Protein AF-A0AA97CIQ1-F1 (afdb_monomer_lite)

pLDDT: mean 90.62, std 5.49, range [62.5, 97.44]

Structure (mmCIF, N/CA/C/O backbone):
data_AF-A0AA97CIQ1-F1
#
_entry.id   AF-A0AA97CIQ1-F1
#
loop_
_atom_site.group_PDB
_atom_site.id
_atom_site.type_symbol
_atom_site.label_atom_id
_atom_site.label_alt_id
_atom_site.label_comp_id
_atom_site.label_asym_id
_atom_site.label_entity_id
_atom_site.label_seq_id
_atom_site.pdbx_PDB_ins_code
_atom_site.Cartn_x
_atom_site.Cartn_y
_atom_site.Cartn_z
_atom_site.occupancy
_atom_site.B_iso_or_equiv
_atom_site.auth_seq_id
_atom_site.auth_comp_id
_atom_site.auth_asym_id
_atom_site.auth_atom_id
_atom_site.pdbx_PDB_model_num
ATOM 1 N N . MET A 1 1 ? 11.194 -2.819 -4.202 1.00 62.50 1 MET A N 1
ATOM 2 C CA . MET A 1 1 ? 11.780 -4.034 -4.812 1.00 62.50 1 MET A CA 1
ATOM 3 C C . MET A 1 1 ? 11.134 -4.391 -6.150 1.00 62.50 1 MET A C 1
ATOM 5 O O . MET A 1 1 ? 11.869 -4.450 -7.120 1.00 62.50 1 MET A O 1
ATOM 9 N N . MET A 1 2 ? 9.799 -4.513 -6.261 1.00 83.88 2 MET A N 1
ATOM 10 C CA . MET A 1 2 ? 9.145 -4.953 -7.515 1.00 83.88 2 MET A CA 1
ATOM 11 C C . MET A 1 2 ? 9.487 -4.148 -8.781 1.00 83.88 2 MET A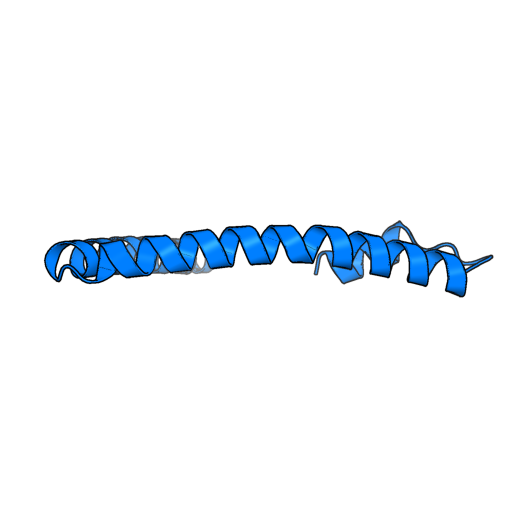 C 1
ATOM 13 O O . MET A 1 2 ? 9.777 -4.757 -9.801 1.00 83.88 2 MET A O 1
ATOM 17 N N . ALA A 1 3 ? 9.498 -2.811 -8.741 1.00 80.19 3 ALA A N 1
ATOM 18 C CA . ALA A 1 3 ? 9.825 -2.013 -9.933 1.00 80.19 3 ALA A CA 1
ATOM 19 C C . ALA A 1 3 ? 11.282 -2.207 -10.396 1.00 80.19 3 ALA A C 1
ATOM 21 O O . ALA A 1 3 ? 11.553 -2.293 -11.588 1.00 80.19 3 ALA A O 1
ATOM 22 N N . ILE A 1 4 ? 12.214 -2.342 -9.448 1.00 84.44 4 ILE A N 1
ATOM 23 C CA . ILE A 1 4 ? 13.639 -2.567 -9.730 1.00 84.44 4 ILE A CA 1
ATOM 24 C C . ILE A 1 4 ? 13.834 -3.964 -10.337 1.00 84.44 4 ILE A C 1
ATOM 26 O O . ILE A 1 4 ? 14.515 -4.104 -11.348 1.00 84.44 4 ILE A O 1
ATOM 30 N N . SER A 1 5 ? 13.168 -4.982 -9.780 1.00 85.56 5 SER A N 1
ATOM 31 C CA . SER A 1 5 ? 13.152 -6.338 -10.342 1.00 85.56 5 SER A CA 1
ATOM 32 C C . SER A 1 5 ? 12.500 -6.384 -11.729 1.00 85.56 5 SER A C 1
ATOM 34 O O . SER A 1 5 ? 12.998 -7.071 -12.611 1.00 85.56 5 SER A O 1
ATOM 36 N N . GLY A 1 6 ? 11.422 -5.624 -11.948 1.00 83.25 6 GLY A N 1
ATOM 37 C CA . GLY A 1 6 ? 10.760 -5.512 -13.248 1.00 83.25 6 GLY A CA 1
ATOM 38 C C . GLY A 1 6 ? 11.663 -4.884 -14.308 1.00 83.25 6 GLY A C 1
ATOM 39 O O . GLY A 1 6 ? 11.754 -5.407 -15.414 1.00 83.25 6 GLY A O 1
ATOM 40 N N . MET A 1 7 ? 12.400 -3.824 -13.964 1.00 87.00 7 MET A N 1
ATOM 41 C CA . MET A 1 7 ? 13.399 -3.255 -14.873 1.00 87.00 7 MET A CA 1
ATOM 42 C C . MET A 1 7 ? 14.486 -4.277 -15.216 1.00 87.00 7 MET A C 1
ATOM 44 O O . MET A 1 7 ? 14.787 -4.463 -16.389 1.00 87.00 7 MET A O 1
ATOM 48 N N . ALA A 1 8 ? 15.017 -4.994 -14.223 1.00 85.62 8 ALA A N 1
ATOM 49 C CA . ALA A 1 8 ? 16.049 -6.008 -14.443 1.00 85.62 8 ALA A CA 1
ATOM 50 C C . ALA A 1 8 ? 15.587 -7.183 -15.329 1.00 85.62 8 ALA A C 1
ATOM 52 O O . ALA A 1 8 ? 16.405 -7.772 -16.027 1.00 85.62 8 ALA A O 1
ATOM 53 N N . MET A 1 9 ? 14.296 -7.531 -15.303 1.00 85.75 9 MET A N 1
ATOM 54 C CA . MET A 1 9 ? 13.745 -8.665 -16.058 1.00 85.75 9 MET A CA 1
ATOM 55 C C . MET A 1 9 ? 13.241 -8.289 -17.457 1.00 85.75 9 MET A C 1
ATOM 57 O O . MET A 1 9 ? 13.307 -9.118 -18.359 1.00 85.75 9 MET A O 1
ATOM 61 N N . TYR A 1 10 ? 12.716 -7.072 -17.642 1.00 83.75 10 TYR A N 1
ATOM 62 C CA . TYR A 1 10 ? 11.959 -6.702 -18.847 1.00 83.75 10 TYR A CA 1
ATOM 63 C C . TYR A 1 10 ? 12.615 -5.616 -19.714 1.00 83.75 10 TYR A C 1
ATOM 65 O O . TYR A 1 10 ? 12.060 -5.266 -20.755 1.00 83.75 10 TYR A O 1
ATOM 73 N N . THR A 1 11 ? 13.772 -5.068 -19.329 1.00 84.69 11 THR A N 1
ATOM 74 C CA . THR A 1 11 ? 14.484 -4.083 -20.167 1.00 84.69 11 THR A CA 1
ATOM 75 C C . THR A 1 11 ? 15.471 -4.762 -21.119 1.00 84.69 11 THR A C 1
ATOM 77 O O . THR A 1 11 ? 16.235 -5.638 -20.722 1.00 84.69 11 THR A O 1
ATOM 80 N N . ASN A 1 12 ? 15.442 -4.375 -22.399 1.00 84.38 12 ASN A N 1
ATOM 81 C CA . ASN A 1 12 ? 16.335 -4.899 -23.435 1.00 84.38 12 ASN A CA 1
ATOM 82 C C . ASN A 1 12 ? 17.598 -4.026 -23.558 1.00 84.38 12 ASN A C 1
ATOM 84 O O . ASN A 1 12 ? 17.514 -2.803 -23.488 1.00 84.38 12 ASN A O 1
ATOM 88 N N . THR A 1 13 ? 18.766 -4.638 -23.767 1.00 81.50 13 THR A N 1
ATOM 89 C CA . THR A 1 13 ? 20.061 -3.944 -23.879 1.00 81.50 13 THR A CA 1
ATOM 90 C C . THR A 1 13 ? 20.343 -3.355 -25.263 1.00 81.50 13 THR A C 1
ATOM 92 O O . THR A 1 13 ? 21.203 -2.486 -25.377 1.00 81.50 13 THR A O 1
ATOM 95 N N . ILE A 1 14 ? 19.627 -3.797 -26.302 1.00 83.06 14 ILE A N 1
ATOM 96 C CA . ILE A 1 14 ? 19.775 -3.331 -27.690 1.00 83.06 14 ILE A CA 1
ATOM 97 C C . ILE A 1 14 ? 19.032 -2.001 -27.890 1.00 83.06 14 ILE A C 1
ATOM 99 O O . ILE A 1 14 ? 19.571 -1.075 -28.488 1.00 83.06 14 ILE A O 1
ATOM 103 N N . GLU A 1 15 ? 17.830 -1.873 -27.316 1.00 84.50 15 GLU A N 1
ATOM 104 C CA . GLU A 1 15 ? 17.025 -0.640 -27.319 1.00 84.50 15 GLU A CA 1
ATOM 105 C C . GLU A 1 15 ? 16.640 -0.220 -25.885 1.00 84.50 15 GLU A C 1
ATOM 107 O O . GLU A 1 15 ? 15.465 -0.278 -25.488 1.00 84.50 15 GLU A O 1
ATOM 112 N N . PRO A 1 16 ? 17.626 0.199 -25.069 1.00 83.62 16 PRO A N 1
ATOM 113 C CA . PRO A 1 16 ? 17.434 0.406 -23.635 1.00 83.62 16 PRO A CA 1
ATOM 114 C C . PRO A 1 16 ? 16.483 1.561 -23.330 1.00 83.62 16 PRO A C 1
ATOM 116 O O . PRO A 1 16 ? 15.609 1.430 -22.476 1.00 83.62 16 PRO A O 1
ATOM 119 N N . TYR A 1 17 ? 16.587 2.674 -24.060 1.00 90.06 17 TYR A N 1
ATOM 120 C CA . TYR A 1 17 ? 15.763 3.858 -23.805 1.00 90.06 17 TYR A CA 1
ATOM 121 C C . TYR A 1 17 ? 14.266 3.592 -24.017 1.00 90.06 17 TYR A C 1
ATOM 123 O O . TYR A 1 17 ? 13.452 3.965 -23.174 1.00 90.06 17 TYR A O 1
ATOM 131 N N . ILE A 1 18 ? 13.904 2.904 -25.106 1.00 90.31 18 ILE A N 1
ATOM 132 C CA . ILE A 1 18 ? 12.505 2.587 -25.433 1.00 90.31 18 ILE A CA 1
ATOM 133 C C . ILE A 1 18 ? 11.945 1.562 -24.440 1.00 90.31 18 ILE A C 1
ATOM 135 O O . ILE A 1 18 ? 10.847 1.746 -23.913 1.00 90.31 18 ILE A O 1
ATOM 139 N N . SER A 1 19 ? 12.718 0.518 -24.128 1.00 88.62 19 SER A N 1
ATOM 140 C CA . SER A 1 19 ? 12.300 -0.537 -23.197 1.00 88.62 19 SER A CA 1
ATOM 141 C C . SER A 1 19 ? 12.064 0.001 -21.783 1.00 88.62 19 SER A C 1
ATOM 143 O O . SER A 1 19 ? 11.050 -0.309 -21.160 1.00 88.62 19 SER A O 1
ATOM 145 N N . ILE A 1 20 ? 12.969 0.849 -21.280 1.00 91.62 20 ILE A N 1
ATOM 146 C CA . ILE A 1 20 ? 12.831 1.490 -19.964 1.00 91.62 20 ILE A CA 1
ATOM 147 C C . ILE A 1 20 ? 11.593 2.389 -19.934 1.00 91.62 20 ILE A C 1
ATOM 149 O O . ILE A 1 20 ? 10.814 2.316 -18.983 1.00 91.62 20 ILE A O 1
ATOM 153 N N . LEU A 1 21 ? 11.391 3.210 -20.972 1.00 93.44 21 LEU A N 1
ATOM 154 C CA . LEU A 1 21 ? 10.254 4.125 -21.039 1.00 93.44 21 LEU A CA 1
ATOM 155 C C . LEU A 1 21 ? 8.920 3.365 -21.027 1.00 93.44 21 LEU A C 1
ATOM 157 O O . LEU A 1 21 ? 8.018 3.729 -20.274 1.00 93.44 21 LEU A O 1
ATOM 161 N N . LEU A 1 22 ? 8.812 2.274 -21.791 1.00 92.25 22 LEU A N 1
ATOM 162 C CA . LEU A 1 22 ? 7.621 1.421 -21.807 1.00 92.25 22 LEU A CA 1
ATOM 163 C C . LEU A 1 22 ? 7.346 0.785 -20.442 1.00 92.25 22 LEU A C 1
ATOM 165 O O . LEU A 1 22 ? 6.232 0.900 -19.929 1.00 92.25 22 LEU A O 1
ATOM 169 N N . VAL A 1 2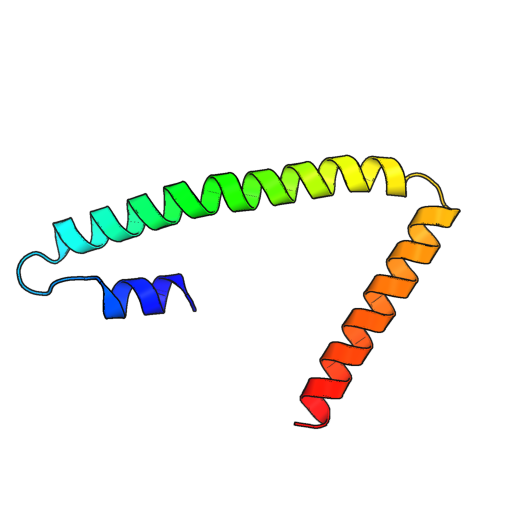3 ? 8.350 0.154 -19.824 1.00 91.06 23 VAL A N 1
ATOM 170 C CA . VAL A 1 23 ? 8.192 -0.480 -18.504 1.00 91.06 23 VAL A CA 1
ATOM 171 C C . VAL A 1 23 ? 7.796 0.558 -17.451 1.00 91.06 23 VAL A C 1
ATOM 173 O O . VAL A 1 23 ? 6.875 0.313 -16.672 1.00 91.06 23 VAL A O 1
ATOM 176 N N . ALA A 1 24 ? 8.430 1.733 -17.452 1.00 91.44 24 ALA A N 1
ATOM 177 C CA . ALA A 1 24 ? 8.111 2.815 -16.526 1.00 91.44 24 ALA A CA 1
ATOM 178 C C . ALA A 1 24 ? 6.663 3.306 -16.686 1.00 91.44 24 ALA A C 1
ATOM 180 O O . ALA A 1 24 ? 5.948 3.429 -15.690 1.00 91.44 24 ALA A O 1
ATOM 181 N N . ILE A 1 25 ? 6.209 3.532 -17.925 1.00 94.06 25 ILE A N 1
ATOM 182 C CA . ILE A 1 25 ? 4.836 3.969 -18.212 1.00 94.06 25 ILE A CA 1
ATOM 183 C C . ILE A 1 25 ? 3.827 2.914 -17.758 1.00 94.06 25 ILE A C 1
ATOM 185 O O . ILE A 1 25 ? 2.857 3.252 -17.084 1.00 94.06 25 ILE A O 1
ATOM 189 N N . ILE A 1 26 ? 4.061 1.638 -18.067 1.00 92.69 26 ILE A N 1
ATOM 190 C CA . ILE A 1 26 ? 3.161 0.547 -17.674 1.00 92.69 26 ILE A CA 1
ATOM 191 C C . ILE A 1 26 ? 3.067 0.455 -16.147 1.00 92.69 26 ILE A C 1
ATOM 193 O O . ILE A 1 26 ? 1.967 0.428 -15.595 1.00 92.69 26 ILE A O 1
ATOM 197 N N . PHE A 1 27 ? 4.203 0.465 -15.444 1.00 91.06 27 PHE A N 1
ATOM 198 C CA . PHE A 1 27 ? 4.207 0.436 -13.981 1.00 91.06 27 PHE A CA 1
ATOM 199 C C . PHE A 1 27 ? 3.502 1.654 -13.382 1.00 91.06 27 PHE A C 1
ATOM 201 O O . PHE A 1 27 ? 2.740 1.492 -12.432 1.00 91.06 27 PHE A O 1
ATOM 208 N N . ALA A 1 28 ? 3.704 2.851 -13.935 1.00 91.50 28 ALA A N 1
ATOM 209 C CA . ALA A 1 28 ? 3.019 4.057 -13.482 1.00 91.50 28 ALA A CA 1
ATOM 210 C C . ALA A 1 28 ? 1.498 3.954 -13.685 1.00 91.50 28 ALA A C 1
ATOM 212 O O . ALA A 1 28 ? 0.735 4.198 -12.750 1.00 91.50 28 ALA A O 1
ATOM 213 N N . LEU A 1 29 ? 1.059 3.521 -14.871 1.00 95.25 29 LEU A N 1
ATOM 214 C CA . LEU A 1 29 ? -0.357 3.364 -15.212 1.00 95.25 29 LEU A CA 1
ATOM 215 C C . LEU A 1 29 ? -1.063 2.289 -14.390 1.00 95.25 29 LEU A C 1
ATOM 217 O O . LEU A 1 29 ? -2.262 2.404 -14.175 1.00 95.25 29 LEU A O 1
ATOM 221 N N . ILE A 1 30 ? -0.355 1.260 -13.924 1.00 92.88 30 ILE A N 1
ATOM 222 C CA . ILE A 1 30 ? -0.923 0.223 -13.050 1.00 92.88 30 ILE A CA 1
ATOM 223 C C . ILE A 1 30 ? -0.881 0.660 -11.584 1.00 92.88 30 ILE A C 1
ATOM 225 O O . ILE A 1 30 ? -1.822 0.426 -10.822 1.00 92.88 30 ILE A O 1
ATOM 229 N N . ASN A 1 31 ? 0.208 1.303 -11.160 1.00 92.06 31 ASN A N 1
ATOM 230 C CA . ASN A 1 31 ? 0.368 1.723 -9.776 1.00 92.06 31 ASN A CA 1
ATOM 231 C C . ASN A 1 31 ? -0.630 2.823 -9.408 1.00 92.06 31 ASN A C 1
ATOM 233 O O . ASN A 1 31 ? -1.228 2.767 -8.336 1.00 92.06 31 ASN A O 1
ATOM 237 N N . TRP A 1 32 ? -0.873 3.769 -10.313 1.00 92.56 32 TRP A N 1
ATOM 238 C CA . TRP A 1 32 ? -1.784 4.879 -10.066 1.00 92.56 32 TRP A CA 1
ATOM 239 C C . TRP A 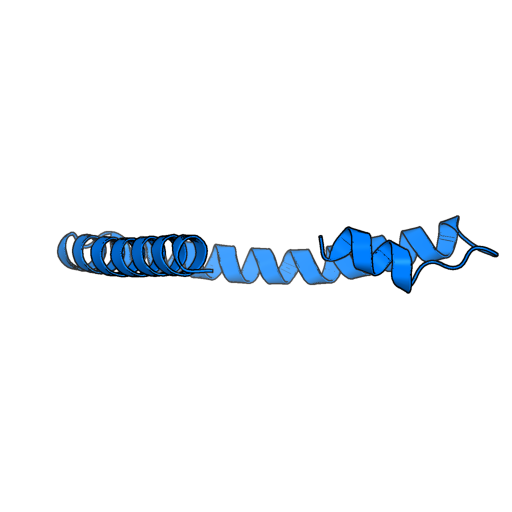1 32 ? -3.218 4.443 -9.696 1.00 92.56 32 TRP A C 1
ATOM 241 O O . TRP A 1 32 ? -3.679 4.837 -8.621 1.00 92.56 32 TRP A O 1
ATOM 251 N N . PRO A 1 33 ? -3.930 3.596 -10.468 1.00 93.75 33 PRO A N 1
ATOM 252 C CA . PRO A 1 33 ? -5.255 3.118 -10.086 1.00 93.75 33 PRO A CA 1
ATOM 253 C C . PRO A 1 33 ? -5.210 2.240 -8.833 1.00 93.75 33 PRO A C 1
ATOM 255 O O . PRO A 1 33 ? -6.122 2.320 -8.017 1.00 93.75 33 PRO A O 1
ATOM 258 N N . CYS A 1 34 ? -4.149 1.453 -8.622 1.00 94.38 34 CYS A N 1
ATOM 259 C CA . CYS A 1 34 ? -3.987 0.651 -7.407 1.00 94.38 34 CYS A CA 1
ATOM 260 C C . CYS A 1 34 ? -3.934 1.536 -6.147 1.00 94.38 34 CYS A C 1
ATOM 262 O O . CYS A 1 34 ? -4.709 1.342 -5.206 1.00 94.38 34 CYS A O 1
ATOM 264 N N . VAL A 1 35 ? -3.086 2.570 -6.160 1.00 93.50 35 VAL A N 1
ATOM 265 C CA . VAL A 1 35 ? -2.979 3.545 -5.066 1.00 93.50 35 VAL A CA 1
ATOM 266 C C . VAL A 1 35 ? -4.270 4.347 -4.926 1.00 93.50 35 VAL A C 1
ATOM 268 O O . VAL A 1 35 ? -4.713 4.585 -3.805 1.00 93.50 35 VAL A O 1
ATOM 271 N N . ALA A 1 36 ? -4.923 4.714 -6.033 1.00 95.00 36 ALA A N 1
ATOM 272 C CA . ALA A 1 36 ? -6.203 5.416 -6.003 1.00 95.00 36 ALA A CA 1
ATOM 273 C C . ALA A 1 36 ? -7.309 4.570 -5.352 1.00 95.00 36 ALA A C 1
ATOM 275 O O . ALA A 1 36 ? -8.039 5.077 -4.504 1.00 95.00 36 ALA A O 1
ATOM 276 N N . ILE A 1 37 ? -7.415 3.279 -5.685 1.00 96.31 37 ILE A N 1
ATOM 277 C CA . ILE A 1 37 ? -8.364 2.349 -5.053 1.00 96.31 37 ILE A CA 1
ATOM 278 C C . ILE A 1 37 ? -8.092 2.252 -3.556 1.00 96.31 37 ILE A C 1
ATOM 280 O O . ILE A 1 37 ? -9.020 2.356 -2.753 1.00 96.31 37 ILE A O 1
ATOM 284 N N . TRP A 1 38 ? -6.825 2.113 -3.170 1.00 94.38 38 TRP 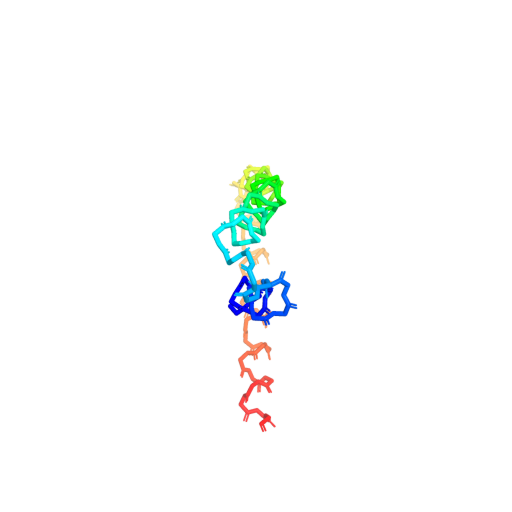A N 1
ATOM 285 C CA . TRP A 1 38 ? -6.447 2.050 -1.764 1.00 94.38 38 TRP A CA 1
ATOM 286 C C . TRP A 1 38 ? -6.767 3.355 -1.018 1.00 94.38 38 TRP A C 1
ATOM 288 O O . TRP A 1 38 ? -7.346 3.327 0.069 1.00 94.38 38 TRP A O 1
ATOM 298 N N . ALA A 1 39 ? -6.493 4.510 -1.628 1.00 93.25 39 ALA A N 1
ATOM 299 C CA . ALA A 1 39 ? -6.816 5.824 -1.079 1.00 93.25 39 ALA A CA 1
ATOM 300 C C . ALA A 1 39 ? -8.333 6.061 -0.964 1.00 93.25 39 ALA A C 1
ATOM 302 O O . ALA A 1 39 ? -8.804 6.605 0.039 1.00 93.25 39 ALA A O 1
ATOM 303 N N . MET A 1 40 ? -9.118 5.615 -1.950 1.00 93.94 40 MET A N 1
ATOM 304 C CA . MET A 1 40 ? -10.583 5.656 -1.911 1.00 93.94 40 MET A CA 1
ATOM 305 C C . MET A 1 40 ? -11.132 4.760 -0.800 1.00 93.94 40 MET A C 1
ATOM 307 O O . MET A 1 40 ? -12.009 5.178 -0.040 1.00 93.94 40 MET A O 1
ATOM 311 N N . PHE A 1 41 ? -10.593 3.548 -0.662 1.00 94.62 41 PHE A N 1
ATOM 312 C CA . PHE A 1 41 ? -10.957 2.636 0.415 1.00 94.62 41 PHE A CA 1
ATOM 313 C C . PHE A 1 41 ? -10.637 3.239 1.790 1.00 94.62 41 PHE A C 1
ATOM 315 O O . PHE A 1 41 ? -11.517 3.304 2.648 1.00 94.62 41 PHE A O 1
ATOM 322 N N . GLY A 1 42 ? -9.422 3.763 1.979 1.00 91.19 42 GLY A N 1
ATOM 323 C CA . GLY A 1 42 ? -9.012 4.443 3.209 1.00 91.19 42 GLY A CA 1
ATOM 324 C C . GLY A 1 42 ? -9.886 5.656 3.538 1.00 91.19 42 GLY A C 1
ATOM 325 O O . GLY A 1 42 ? -10.286 5.835 4.688 1.00 91.19 42 GLY A O 1
ATOM 326 N N . SER A 1 43 ? -10.267 6.442 2.526 1.00 91.06 43 SER A N 1
ATOM 327 C CA . SER A 1 43 ? -11.176 7.587 2.678 1.00 91.06 43 SER A CA 1
ATOM 328 C C . SER A 1 43 ? -12.558 7.172 3.191 1.00 91.06 43 SER A C 1
ATOM 330 O O . SER A 1 43 ? -13.069 7.781 4.131 1.00 91.06 43 SER A O 1
ATOM 332 N N . LYS A 1 44 ? -13.144 6.098 2.641 1.00 90.56 44 LYS A N 1
ATOM 333 C CA . LYS A 1 44 ? -14.426 5.555 3.126 1.00 90.56 44 LYS A CA 1
ATOM 334 C C . LYS A 1 44 ? -14.302 4.925 4.512 1.00 90.56 44 LYS A C 1
ATOM 336 O O . LYS A 1 44 ? -15.183 5.086 5.356 1.00 90.56 44 LYS A O 1
ATOM 341 N N . LEU A 1 45 ? -13.204 4.220 4.775 1.00 90.62 45 LEU A N 1
ATOM 342 C CA . LEU A 1 45 ? -12.945 3.616 6.078 1.00 90.62 45 LEU A CA 1
ATOM 343 C C . LEU A 1 45 ? -12.814 4.688 7.167 1.00 90.62 45 LEU A C 1
ATOM 345 O O . LEU A 1 45 ? -13.385 4.531 8.243 1.00 90.62 45 LEU A O 1
ATOM 349 N N . ARG A 1 46 ? -12.152 5.814 6.872 1.00 89.12 46 ARG A N 1
ATOM 350 C CA . ARG A 1 46 ? -12.021 6.960 7.786 1.00 89.12 46 ARG A CA 1
ATOM 351 C C . ARG A 1 46 ? -13.371 7.469 8.284 1.00 89.12 46 ARG A C 1
ATOM 353 O O . ARG A 1 46 ? -13.475 7.843 9.447 1.00 89.12 46 ARG A O 1
ATOM 360 N N . GLU A 1 47 ? -14.399 7.477 7.438 1.00 89.31 47 GLU A N 1
ATOM 361 C CA . GLU A 1 47 ? -15.748 7.877 7.842 1.00 89.31 47 GLU A CA 1
ATOM 362 C C . GLU A 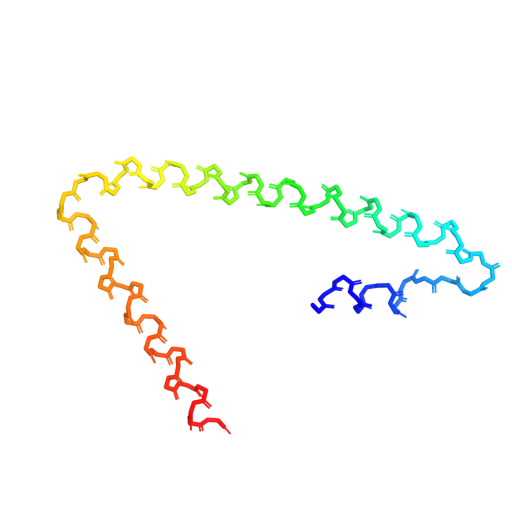1 47 ? -16.343 6.905 8.870 1.00 89.31 47 GLU A C 1
ATOM 364 O O . GLU A 1 47 ? -16.819 7.341 9.919 1.00 89.31 47 GLU A O 1
ATOM 369 N N . LYS A 1 48 ? -16.216 5.590 8.639 1.00 85.25 48 LYS A N 1
ATOM 370 C CA . LYS A 1 48 ? -16.633 4.560 9.609 1.00 85.25 48 LYS A CA 1
ATOM 371 C C . LYS A 1 48 ? -15.840 4.619 10.918 1.00 85.25 48 LYS A C 1
ATOM 373 O O . LYS A 1 48 ? -16.389 4.338 11.983 1.00 85.25 48 LYS A O 1
ATOM 378 N N . LEU A 1 49 ? -14.568 5.009 10.858 1.00 88.38 49 LEU A N 1
ATOM 379 C CA . LEU A 1 49 ? -13.693 5.149 12.024 1.00 88.38 49 LEU A CA 1
ATOM 380 C C . LEU A 1 49 ? -13.973 6.405 12.864 1.00 88.38 49 LEU A C 1
ATOM 382 O O . LEU A 1 49 ? -13.409 6.530 13.943 1.00 88.38 49 LEU A O 1
ATOM 386 N N . LYS A 1 50 ? -14.863 7.317 12.447 1.00 90.62 50 LYS A N 1
ATOM 387 C CA . LYS A 1 50 ? -15.265 8.457 13.296 1.00 90.62 50 LYS A CA 1
ATOM 388 C C . LYS A 1 50 ? -16.012 8.019 14.562 1.00 90.62 50 LYS A C 1
ATOM 390 O O . LYS A 1 50 ? -16.043 8.761 15.539 1.00 90.62 50 LYS A O 1
ATOM 395 N N . GLN A 1 51 ? -16.610 6.826 14.563 1.00 92.81 51 GLN A N 1
ATOM 396 C CA . GLN A 1 51 ? -17.255 6.272 15.751 1.00 92.81 51 GLN A CA 1
ATOM 397 C C . GLN A 1 51 ? -16.204 5.748 16.747 1.00 92.81 51 GLN A C 1
ATOM 399 O O . GLN A 1 51 ? -15.379 4.904 16.378 1.00 92.81 51 GLN A O 1
ATOM 404 N N . PRO A 1 52 ? -16.249 6.164 18.027 1.00 88.62 52 PRO A N 1
ATOM 405 C CA . PRO A 1 52 ? -15.213 5.831 19.009 1.00 88.62 52 PRO A CA 1
ATOM 406 C C . PRO A 1 52 ? -15.105 4.326 19.297 1.00 88.62 52 PRO A C 1
ATOM 408 O O . PRO A 1 52 ? -14.023 3.829 19.603 1.00 88.62 52 PRO A O 1
ATOM 411 N N . SER A 1 53 ? -16.203 3.574 19.181 1.00 91.81 53 SER A N 1
ATOM 412 C CA . SER A 1 53 ? -16.213 2.114 19.335 1.00 91.81 53 SER A CA 1
ATOM 413 C C . SER A 1 53 ? -15.508 1.403 18.172 1.00 91.81 53 SER A C 1
ATOM 415 O O . SER A 1 53 ? -14.690 0.509 18.397 1.00 91.81 53 SER A O 1
ATOM 417 N N . THR A 1 54 ? -15.784 1.819 16.935 1.00 91.06 54 THR A N 1
ATOM 418 C CA . THR A 1 54 ? -15.194 1.256 15.712 1.00 91.06 54 THR A CA 1
ATOM 419 C C . THR A 1 54 ? -13.698 1.552 15.628 1.00 91.06 54 THR A C 1
ATOM 421 O O . THR A 1 54 ? -12.921 0.659 15.293 1.00 91.06 54 THR A O 1
ATOM 424 N N . LEU A 1 55 ? -13.272 2.758 16.021 1.00 92.06 55 LEU A N 1
ATOM 425 C CA . LEU A 1 55 ? -11.858 3.141 16.060 1.00 92.06 55 LEU A CA 1
ATOM 426 C C . LEU A 1 55 ? -11.055 2.288 17.049 1.00 92.06 55 LEU A C 1
ATOM 428 O O . LEU A 1 55 ? -9.988 1.786 16.698 1.00 92.06 55 LEU A O 1
ATOM 432 N N . LYS A 1 56 ? -11.585 2.056 18.260 1.00 92.75 56 LYS A N 1
ATOM 433 C CA . LYS A 1 56 ? -10.940 1.194 19.267 1.00 92.75 56 LYS A CA 1
ATOM 434 C C . LYS A 1 56 ? -10.751 -0.237 18.760 1.00 92.75 56 LYS A C 1
ATOM 436 O O . LYS A 1 56 ? -9.661 -0.786 18.890 1.00 92.75 56 LYS A O 1
ATOM 441 N N . ARG A 1 57 ? -11.792 -0.827 18.158 1.00 93.38 57 ARG A N 1
ATOM 442 C CA . ARG A 1 57 ? -11.724 -2.184 17.582 1.00 93.38 57 ARG A CA 1
ATOM 443 C C . ARG A 1 57 ? -10.718 -2.261 16.436 1.00 93.38 57 ARG A C 1
ATOM 445 O O . ARG A 1 57 ? -9.925 -3.193 16.397 1.00 93.38 57 ARG A O 1
ATOM 452 N N . PHE A 1 58 ? -10.718 -1.273 15.542 1.00 93.75 58 PHE A N 1
ATOM 453 C CA . PHE A 1 58 ? -9.769 -1.211 14.432 1.00 93.75 58 PHE A CA 1
ATOM 454 C C . PHE A 1 58 ? -8.319 -1.131 14.919 1.00 93.75 58 PHE A C 1
ATOM 456 O O . PHE A 1 58 ? -7.478 -1.898 14.458 1.00 93.75 58 PHE A O 1
ATOM 463 N N . ASN A 1 59 ? -8.038 -0.259 15.891 1.00 94.69 59 ASN A N 1
ATOM 464 C CA . ASN A 1 59 ? -6.693 -0.107 16.440 1.00 94.69 59 ASN A CA 1
ATOM 465 C C . ASN A 1 59 ? -6.215 -1.374 17.167 1.00 94.69 59 ASN A C 1
ATOM 467 O O . ASN A 1 59 ? -5.058 -1.758 17.031 1.00 94.69 59 ASN A O 1
ATOM 471 N N . LEU A 1 60 ? -7.112 -2.058 17.889 1.00 96.06 60 LEU A N 1
ATOM 472 C CA . LEU A 1 60 ? -6.807 -3.342 18.525 1.00 96.06 60 LEU A CA 1
ATOM 473 C C . LEU A 1 60 ? -6.430 -4.406 17.484 1.00 96.06 60 LEU A C 1
ATOM 475 O O . LEU A 1 60 ? -5.401 -5.058 17.622 1.00 96.06 60 LEU A O 1
ATOM 479 N N . VAL A 1 61 ? -7.237 -4.553 16.428 1.00 96.06 61 VAL A N 1
ATOM 480 C CA . VAL A 1 61 ? -6.985 -5.524 15.352 1.00 96.06 61 VAL A CA 1
ATOM 481 C C . VAL A 1 61 ? -5.664 -5.225 14.641 1.00 96.06 61 VAL A C 1
ATOM 483 O O . VAL A 1 61 ? -4.836 -6.122 14.508 1.00 96.06 61 VAL A O 1
ATOM 486 N N . MET A 1 62 ? -5.427 -3.969 14.246 1.00 95.62 62 MET A N 1
ATOM 487 C CA . MET A 1 62 ? -4.176 -3.554 13.595 1.00 95.62 62 MET A CA 1
ATOM 488 C C . MET A 1 62 ? -2.955 -3.765 14.499 1.00 95.62 62 MET A C 1
ATOM 490 O O . MET A 1 62 ? -1.925 -4.234 14.024 1.00 95.62 62 MET A O 1
ATOM 494 N N . GLY A 1 63 ? -3.073 -3.478 15.798 1.00 96.38 63 GLY A N 1
ATOM 495 C CA . GLY A 1 63 ? -2.005 -3.714 16.770 1.00 96.38 63 GLY A CA 1
ATOM 496 C C . GLY A 1 63 ? -1.666 -5.197 16.932 1.00 96.38 63 GLY A C 1
ATOM 497 O O . GLY A 1 63 ? -0.491 -5.554 16.937 1.00 96.38 63 GLY A O 1
ATOM 498 N N . ILE A 1 64 ? -2.679 -6.070 16.995 1.00 97.44 64 ILE A N 1
ATOM 499 C CA . ILE A 1 64 ? -2.481 -7.528 17.057 1.00 97.44 64 ILE A CA 1
ATOM 500 C C . ILE A 1 64 ? -1.804 -8.036 15.779 1.00 97.44 64 ILE A C 1
ATOM 502 O O . ILE A 1 64 ? -0.822 -8.768 15.866 1.00 97.44 64 ILE A O 1
ATOM 506 N N . LEU A 1 65 ? -2.288 -7.628 14.600 1.00 95.94 65 LEU A N 1
ATOM 507 C CA . LEU A 1 65 ? -1.687 -7.983 13.307 1.00 95.94 65 LEU A CA 1
ATOM 508 C C . LEU A 1 65 ? -0.216 -7.547 13.225 1.00 95.94 65 LEU A C 1
ATOM 510 O O . LEU A 1 65 ? 0.632 -8.326 12.793 1.00 95.94 65 LEU A O 1
ATOM 514 N N . LEU A 1 66 ? 0.093 -6.327 13.677 1.00 95.88 66 LEU A N 1
ATOM 515 C CA . LEU A 1 66 ? 1.457 -5.800 13.704 1.00 95.88 66 LEU A CA 1
ATOM 516 C C . LEU A 1 66 ? 2.354 -6.596 14.659 1.00 95.88 66 LEU A C 1
ATOM 518 O O . LEU A 1 66 ? 3.460 -6.975 14.282 1.00 95.88 66 LEU A O 1
ATOM 522 N N . ALA A 1 67 ? 1.874 -6.878 15.873 1.00 96.56 67 ALA A N 1
ATOM 523 C CA . ALA A 1 67 ? 2.610 -7.666 16.855 1.00 96.56 67 ALA A CA 1
ATOM 524 C C . ALA A 1 67 ? 2.885 -9.084 16.342 1.00 96.56 67 ALA A C 1
ATOM 526 O O . ALA A 1 67 ? 4.019 -9.546 16.419 1.00 96.56 67 ALA A O 1
ATOM 527 N N . LEU A 1 68 ? 1.884 -9.747 15.754 1.00 97.12 68 LEU A N 1
ATOM 528 C CA . LEU A 1 68 ? 2.038 -11.069 15.144 1.00 97.12 68 LEU A CA 1
ATOM 529 C C . LEU A 1 68 ? 3.059 -11.055 14.004 1.00 97.12 68 LEU A C 1
ATOM 531 O O . LEU A 1 68 ? 3.927 -11.922 13.964 1.00 97.12 68 LEU A O 1
ATOM 535 N N . SER A 1 69 ? 2.997 -10.062 13.111 1.00 95.00 69 SER A N 1
ATOM 536 C CA . SER A 1 69 ? 3.978 -9.919 12.031 1.00 95.00 69 SER A CA 1
ATOM 537 C C . SER A 1 69 ? 5.391 -9.704 12.573 1.00 95.00 69 SER A C 1
ATOM 539 O O . SER A 1 69 ? 6.331 -10.288 12.046 1.00 95.00 69 SER A O 1
ATOM 541 N N . GLY A 1 70 ? 5.550 -8.889 13.619 1.00 94.69 70 GLY A N 1
ATOM 542 C CA . GLY A 1 70 ? 6.845 -8.657 14.260 1.00 94.69 70 GLY A CA 1
ATOM 543 C C . GLY A 1 70 ? 7.390 -9.910 14.949 1.00 94.69 70 GLY A C 1
ATOM 544 O O . GLY A 1 70 ? 8.543 -10.272 14.742 1.00 94.69 70 GLY A O 1
ATOM 545 N N . ILE A 1 71 ? 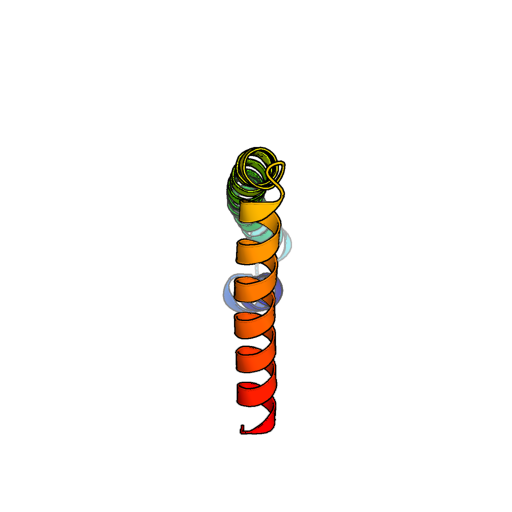6.551 -10.613 15.713 1.00 96.38 71 ILE A N 1
ATOM 546 C CA . ILE A 1 71 ? 6.916 -11.867 16.389 1.00 96.38 71 ILE A CA 1
ATOM 547 C C . ILE A 1 71 ? 7.294 -12.941 15.365 1.00 96.38 71 ILE A C 1
ATOM 549 O O . ILE A 1 71 ? 8.294 -13.624 15.551 1.00 96.38 71 ILE A O 1
ATOM 553 N N . SER A 1 72 ? 6.544 -13.062 14.265 1.00 94.69 72 SER A N 1
ATOM 554 C CA . SER A 1 72 ? 6.857 -14.010 13.191 1.00 94.69 72 SER A CA 1
ATOM 555 C C . SER A 1 72 ? 8.244 -13.777 12.594 1.00 94.69 72 SER A C 1
ATOM 557 O O . SER A 1 72 ? 8.909 -14.747 12.259 1.00 94.69 72 SER A O 1
ATOM 559 N N . VAL A 1 73 ? 8.676 -12.519 12.458 1.00 94.31 73 VAL A N 1
ATOM 560 C CA . VAL A 1 73 ? 10.017 -12.182 11.954 1.00 94.31 73 VAL A CA 1
ATOM 561 C C . VAL A 1 73 ? 11.098 -12.486 12.989 1.00 94.31 73 VAL A C 1
ATOM 563 O O . VAL A 1 73 ? 12.180 -12.898 12.609 1.00 94.31 73 VAL A O 1
ATOM 566 N N . LEU A 1 74 ? 10.827 -12.312 14.286 1.00 93.00 74 LEU A N 1
ATOM 567 C CA . LEU A 1 74 ? 11.788 -12.649 15.348 1.00 93.00 74 LEU A CA 1
ATOM 568 C C . LEU A 1 74 ? 11.976 -14.159 15.544 1.00 93.00 74 LEU A C 1
ATOM 570 O O . LEU A 1 74 ? 12.997 -14.584 16.076 1.00 93.00 74 LEU A O 1
ATOM 574 N N . LEU A 1 75 ? 10.975 -14.954 15.169 1.00 91.62 75 LEU A N 1
ATOM 575 C CA . LEU A 1 75 ? 11.024 -16.415 15.223 1.00 91.62 75 LEU A CA 1
ATOM 576 C C . LEU A 1 75 ? 11.628 -17.048 13.957 1.00 91.62 75 LEU A C 1
ATOM 578 O O . LEU A 1 75 ? 11.821 -18.264 13.950 1.00 91.62 75 LEU A O 1
ATOM 582 N N . GLN A 1 76 ? 11.886 -16.256 12.909 1.00 79.31 76 GLN A N 1
ATOM 583 C CA . GLN A 1 76 ? 12.461 -16.693 11.633 1.00 79.31 76 GLN A CA 1
ATOM 584 C C . GLN A 1 76 ? 13.951 -16.355 11.559 1.00 79.31 76 GLN A C 1
ATOM 586 O O . GLN A 1 76 ? 14.717 -17.247 11.134 1.00 79.31 76 GLN A O 1
#

Sequence (76 aa):
MMAISGMAMYTNTIEPYISILLVAIIFALINWPCVAIWAMFGSKLREKLKQPSTLKRFNLVMGILLALSGISVLLQ

Foldseek 3Di:
DVLVVQLVPFADPVPRVVRNVVSVVVCCVVVVVVVVVVVVVVVVVVVVCVDPVSVVVVVVVVVVVVVVVVVVVVVD

Radius of gyration: 19.62 Å; chains: 1; bounding box: 37×25×47 Å

Secondary structure (DSSP, 8-state):
-HHHHHHHHH--SSSHHHHHHHHHHHHHHHHHHHHHHHHHHHHHHHHHTTSHHHHHHHHHHHHHHHHHHHHHHHT-